Protein AF-A0A7K3QRG0-F1 (afdb_monomer_lite)

Structure (mmCIF, N/CA/C/O backbone):
data_AF-A0A7K3QRG0-F1
#
_entry.id   AF-A0A7K3QRG0-F1
#
loop_
_atom_site.group_PDB
_atom_site.id
_atom_site.type_symbol
_atom_site.label_atom_id
_atom_site.label_alt_id
_atom_site.label_comp_id
_atom_site.label_asym_id
_atom_site.label_entity_id
_atom_site.label_seq_id
_atom_site.pdbx_PDB_ins_code
_atom_site.Cartn_x
_atom_site.Cartn_y
_atom_site.Cartn_z
_atom_site.occupancy
_atom_site.B_iso_or_equiv
_atom_site.auth_seq_id
_atom_site.auth_comp_id
_atom_site.auth_asym_id
_atom_site.auth_atom_id
_atom_site.pdbx_PDB_model_num
ATOM 1 N N . MET A 1 1 ? -7.354 -5.346 8.357 1.00 72.69 1 MET A N 1
ATOM 2 C CA . MET A 1 1 ? -8.229 -4.975 7.220 1.00 72.69 1 MET A CA 1
ATOM 3 C C . MET A 1 1 ? -8.159 -3.473 7.068 1.00 72.69 1 MET A C 1
ATOM 5 O O . MET A 1 1 ? -8.312 -2.792 8.072 1.00 72.69 1 MET A O 1
ATOM 9 N N . PHE A 1 2 ? -7.899 -2.985 5.862 1.00 81.94 2 PHE A N 1
ATOM 10 C CA . PHE A 1 2 ? -7.659 -1.574 5.578 1.00 81.94 2 PHE A CA 1
ATOM 11 C C . PHE A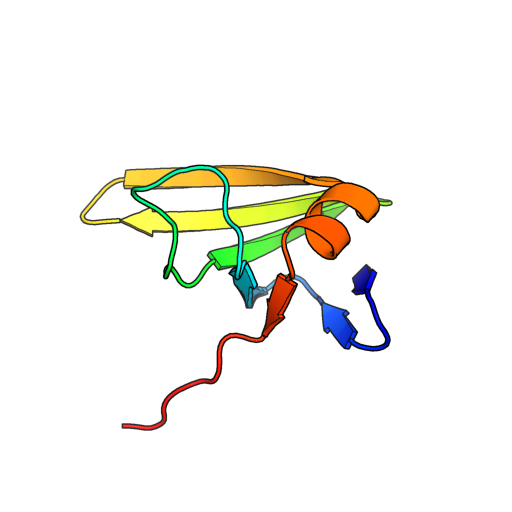 1 2 ? -8.549 -1.134 4.420 1.00 81.94 2 PHE A C 1
ATOM 13 O O . PHE A 1 2 ? -8.536 -1.788 3.385 1.00 81.94 2 PHE A O 1
ATOM 20 N N . GLU A 1 3 ? -9.349 -0.083 4.580 1.00 86.50 3 GLU A N 1
ATOM 21 C CA . GLU A 1 3 ? -10.286 0.351 3.535 1.00 86.50 3 GLU A CA 1
ATOM 22 C C . GLU A 1 3 ? -9.914 1.735 3.004 1.00 86.50 3 GLU A C 1
ATOM 24 O O . GLU A 1 3 ? -9.809 2.691 3.776 1.00 86.50 3 GLU A O 1
ATOM 29 N N . ILE A 1 4 ? -9.735 1.863 1.692 1.00 88.00 4 ILE A N 1
ATOM 30 C CA . ILE A 1 4 ? -9.470 3.137 1.010 1.00 88.00 4 ILE A CA 1
ATOM 31 C C . ILE A 1 4 ? -10.342 3.198 -0.238 1.00 88.00 4 ILE A C 1
ATOM 33 O O . ILE A 1 4 ? -10.342 2.264 -1.033 1.00 88.00 4 ILE A O 1
ATOM 37 N N . ASP A 1 5 ? -11.086 4.294 -0.404 1.00 85.88 5 ASP A N 1
ATOM 38 C CA . ASP A 1 5 ? -11.945 4.544 -1.570 1.00 85.88 5 ASP A CA 1
ATOM 39 C C . ASP A 1 5 ? -12.905 3.378 -1.898 1.00 85.88 5 ASP A C 1
ATOM 41 O O . ASP A 1 5 ? -13.150 3.056 -3.060 1.00 85.88 5 ASP A O 1
ATOM 45 N N . GLY A 1 6 ? -13.429 2.705 -0.865 1.00 85.19 6 GLY A N 1
ATOM 46 C CA . GLY A 1 6 ? -14.322 1.545 -0.996 1.00 85.19 6 GLY A CA 1
ATOM 47 C C . GLY A 1 6 ? -13.631 0.234 -1.395 1.00 85.19 6 GLY A C 1
ATOM 48 O O . GLY A 1 6 ? -14.301 -0.784 -1.565 1.00 85.19 6 GLY A O 1
ATOM 49 N N . GLN A 1 7 ? -12.302 0.226 -1.533 1.00 89.12 7 GLN A N 1
ATOM 50 C CA . GLN A 1 7 ? -11.501 -0.982 -1.715 1.00 89.12 7 GLN A CA 1
ATOM 51 C C . GLN A 1 7 ? -10.982 -1.478 -0.370 1.00 89.12 7 GLN A C 1
ATOM 53 O O . GLN A 1 7 ? -10.466 -0.706 0.438 1.00 89.12 7 GLN A O 1
ATOM 58 N N . VAL A 1 8 ? -11.086 -2.787 -0.153 1.00 91.06 8 VAL A N 1
ATOM 59 C CA . VAL A 1 8 ? -10.564 -3.455 1.039 1.00 91.06 8 VAL A CA 1
ATOM 60 C C . VAL A 1 8 ? -9.219 -4.093 0.707 1.00 91.06 8 VAL A C 1
ATOM 62 O O . VAL A 1 8 ? -9.102 -4.809 -0.284 1.00 91.06 8 VAL A O 1
ATOM 65 N N . PHE A 1 9 ? -8.238 -3.854 1.572 1.00 90.69 9 PHE A N 1
ATOM 66 C CA . PHE A 1 9 ? -6.874 -4.361 1.505 1.00 90.69 9 PHE A CA 1
ATOM 67 C C . PHE A 1 9 ? -6.541 -5.166 2.770 1.00 90.69 9 PHE A C 1
ATOM 69 O O . PHE A 1 9 ? -6.959 -4.828 3.893 1.00 90.69 9 PHE A O 1
ATOM 76 N N . ARG A 1 10 ? -5.818 -6.268 2.594 1.00 93.69 10 ARG A N 1
ATOM 77 C CA . ARG A 1 10 ? -5.487 -7.253 3.628 1.00 93.69 10 ARG A CA 1
ATOM 78 C C . ARG A 1 10 ? -4.050 -7.732 3.468 1.00 93.69 10 ARG A C 1
ATOM 80 O O . ARG A 1 10 ? -3.420 -7.523 2.443 1.00 93.69 10 ARG A O 1
ATOM 87 N N . GLU A 1 11 ? -3.543 -8.365 4.516 1.00 93.00 11 GLU A N 1
ATOM 88 C CA . GLU A 1 11 ? -2.221 -8.990 4.496 1.00 93.00 11 GLU A CA 1
ATOM 89 C C . GLU A 1 11 ? -2.163 -10.073 3.409 1.00 93.00 11 GLU A C 1
ATOM 91 O O . GLU A 1 11 ? -3.112 -10.844 3.258 1.00 93.00 11 GLU A O 1
ATOM 96 N N . GLY A 1 12 ? -1.070 -10.093 2.645 1.00 89.88 12 GLY A N 1
ATOM 97 C CA . GLY A 1 12 ? -0.858 -10.950 1.477 1.00 89.88 12 GLY A CA 1
ATOM 98 C C . GLY A 1 12 ? -1.418 -10.407 0.157 1.00 89.88 12 GLY A C 1
ATOM 99 O O . GLY A 1 12 ? -1.110 -10.962 -0.897 1.00 89.88 12 GLY A O 1
ATOM 100 N N . ASP A 1 13 ? -2.213 -9.331 0.169 1.00 90.44 13 ASP A N 1
ATOM 101 C CA . ASP A 1 13 ? -2.690 -8.718 -1.073 1.00 90.44 13 ASP A CA 1
ATOM 102 C C . ASP A 1 13 ? -1.529 -8.048 -1.818 1.00 90.44 13 ASP A C 1
ATOM 104 O O . ASP A 1 13 ? -0.669 -7.396 -1.217 1.00 90.44 13 ASP A O 1
ATOM 108 N N . ILE A 1 14 ? -1.548 -8.158 -3.146 1.00 90.50 14 ILE A N 1
ATOM 109 C CA . ILE A 1 14 ? -0.602 -7.466 -4.014 1.00 90.50 14 ILE A CA 1
ATOM 110 C C . ILE A 1 14 ? -1.225 -6.156 -4.493 1.00 90.50 14 ILE A C 1
ATOM 112 O O . ILE A 1 14 ? -2.304 -6.142 -5.086 1.00 90.50 14 ILE A O 1
ATOM 116 N N . VAL A 1 15 ? -0.533 -5.045 -4.265 1.00 89.19 15 VAL A N 1
ATOM 117 C CA . VAL A 1 15 ? -1.000 -3.692 -4.569 1.00 89.19 15 VAL A CA 1
ATOM 118 C C . VAL A 1 15 ? 0.006 -2.912 -5.406 1.00 89.19 15 VAL A C 1
ATOM 120 O O . VAL A 1 15 ? 1.199 -3.204 -5.440 1.00 89.19 15 VAL A O 1
ATOM 123 N N . ARG A 1 16 ? -0.479 -1.871 -6.077 1.00 88.12 16 ARG A N 1
ATOM 124 C CA . ARG A 1 16 ? 0.319 -0.861 -6.773 1.00 88.12 16 ARG A CA 1
ATOM 125 C C . ARG A 1 16 ? -0.043 0.521 -6.262 1.00 88.12 16 ARG A C 1
ATOM 127 O O . ARG A 1 16 ? -1.191 0.784 -5.916 1.00 88.12 16 ARG A O 1
ATOM 134 N N . PHE A 1 17 ? 0.931 1.423 -6.296 1.00 85.69 17 PHE A N 1
ATOM 135 C CA . PHE A 1 17 ? 0.727 2.840 -6.008 1.00 85.69 17 PHE A CA 1
ATOM 136 C C . PHE A 1 17 ? 0.976 3.651 -7.279 1.00 85.69 17 PHE A C 1
ATOM 138 O O . PHE A 1 17 ? 2.105 3.706 -7.769 1.00 85.69 17 PHE A O 1
ATOM 145 N N . GLU A 1 18 ? -0.059 4.297 -7.815 1.00 81.62 18 GLU A N 1
ATOM 146 C CA . GLU A 1 18 ? 0.029 5.032 -9.089 1.00 81.62 18 GLU A CA 1
ATOM 147 C C . GLU A 1 18 ? 1.006 6.213 -9.045 1.00 81.62 18 GLU A C 1
ATOM 149 O O . GLU A 1 18 ? 1.595 6.596 -10.058 1.00 81.62 18 GLU A O 1
ATOM 154 N N . ARG A 1 19 ? 1.172 6.819 -7.867 1.00 77.56 19 ARG A N 1
ATOM 155 C CA . ARG A 1 19 ? 1.973 8.033 -7.665 1.00 77.56 19 ARG A CA 1
ATOM 156 C C . ARG A 1 19 ? 3.090 7.815 -6.652 1.00 77.56 19 ARG A C 1
ATOM 158 O O . ARG A 1 19 ? 3.420 8.735 -5.905 1.00 77.56 19 ARG A O 1
ATOM 165 N N . ALA A 1 20 ? 3.670 6.612 -6.623 1.00 69.75 20 ALA A N 1
ATOM 166 C CA . ALA A 1 20 ? 4.779 6.307 -5.725 1.00 69.75 20 ALA A CA 1
ATOM 167 C C . ALA A 1 20 ? 5.888 7.382 -5.846 1.00 69.75 20 ALA A C 1
ATOM 169 O O . ALA A 1 20 ? 6.343 7.674 -6.962 1.00 69.75 20 ALA A O 1
ATOM 170 N N . PRO A 1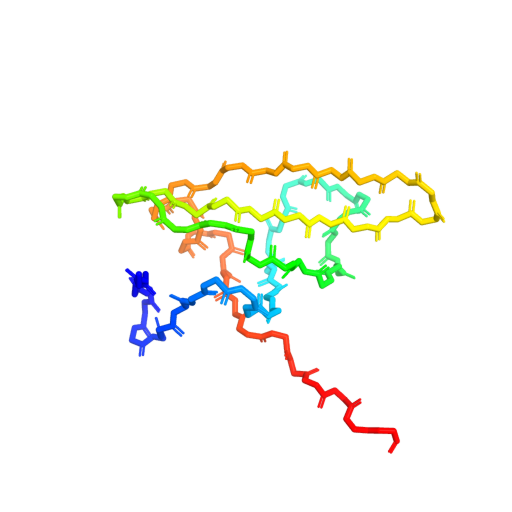 21 ? 6.327 7.989 -4.725 1.00 62.53 21 PRO A N 1
ATOM 171 C CA . PRO A 1 21 ? 7.245 9.130 -4.745 1.00 62.53 21 PRO A CA 1
ATOM 172 C C . PRO A 1 21 ? 8.654 8.764 -5.238 1.00 62.53 21 PRO A C 1
ATOM 174 O O . PRO A 1 21 ? 9.385 9.628 -5.722 1.00 62.53 21 PRO A O 1
ATOM 177 N N . PHE A 1 22 ? 9.033 7.486 -5.173 1.00 60.88 22 PHE A N 1
ATOM 178 C CA . PHE A 1 22 ? 10.357 7.013 -5.567 1.00 60.88 22 PHE A CA 1
ATOM 179 C C . PHE A 1 22 ? 10.364 6.511 -7.019 1.00 60.88 22 PHE A C 1
ATOM 181 O O . PHE A 1 22 ? 9.643 5.581 -7.378 1.00 60.88 22 PHE A O 1
ATOM 188 N N . GLN A 1 23 ? 11.212 7.116 -7.861 1.00 53.31 23 GLN A N 1
ATOM 189 C CA . GLN A 1 23 ? 11.288 6.830 -9.303 1.00 53.31 23 GLN A CA 1
ATOM 190 C C . GLN A 1 23 ? 11.580 5.355 -9.625 1.00 53.31 23 GLN A C 1
ATOM 192 O O . GLN A 1 23 ? 11.029 4.832 -10.590 1.00 53.31 23 GLN A O 1
ATOM 197 N N . SER A 1 24 ? 12.362 4.663 -8.792 1.00 51.28 24 SER A N 1
ATOM 198 C CA . SER A 1 24 ? 12.711 3.241 -8.962 1.00 51.28 24 SER A CA 1
ATOM 199 C C . SER A 1 24 ? 11.544 2.271 -8.712 1.00 51.28 24 SER A C 1
ATOM 201 O O . SER A 1 24 ? 11.681 1.072 -8.938 1.00 51.28 24 SER A O 1
ATOM 203 N N . ASN A 1 25 ? 10.408 2.785 -8.234 1.00 52.00 25 ASN A N 1
ATOM 204 C CA . ASN A 1 25 ? 9.332 2.021 -7.603 1.00 52.00 25 ASN A CA 1
ATOM 205 C C . ASN A 1 25 ? 7.935 2.353 -8.175 1.00 52.00 25 ASN A C 1
ATOM 207 O O . ASN A 1 25 ? 6.920 1.920 -7.630 1.00 52.00 25 ASN A O 1
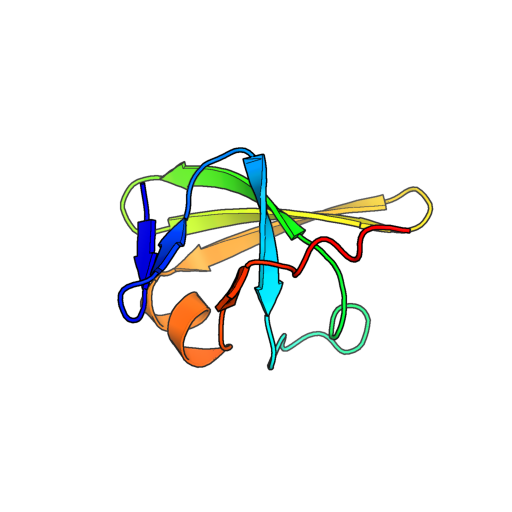ATOM 211 N N . ARG A 1 26 ? 7.878 3.110 -9.284 1.00 53.88 26 ARG A N 1
ATOM 212 C CA . A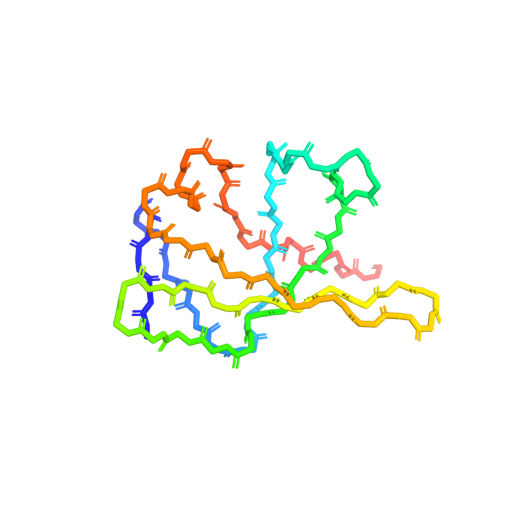RG A 1 26 ? 6.637 3.633 -9.892 1.00 53.88 26 ARG A CA 1
ATOM 213 C C . ARG A 1 26 ? 5.695 2.578 -10.479 1.00 53.88 26 ARG A C 1
ATOM 215 O O . ARG A 1 26 ? 4.529 2.883 -10.682 1.00 53.88 26 ARG A O 1
ATOM 222 N N . VAL A 1 27 ? 6.175 1.366 -10.757 1.00 57.72 27 VAL A N 1
ATOM 223 C CA . VAL A 1 27 ? 5.351 0.249 -11.257 1.00 57.72 27 VAL A CA 1
ATOM 224 C C . VAL A 1 27 ? 5.882 -1.057 -10.672 1.00 57.72 27 VAL A C 1
ATOM 226 O O . VAL A 1 27 ? 6.388 -1.918 -11.387 1.00 57.72 27 VAL A O 1
ATOM 229 N N . ARG A 1 28 ? 5.874 -1.170 -9.345 1.00 71.19 28 ARG A N 1
ATOM 230 C CA . ARG A 1 28 ? 6.149 -2.442 -8.674 1.00 71.19 28 ARG A CA 1
ATOM 231 C C . ARG A 1 28 ? 4.903 -2.926 -7.967 1.00 71.19 28 ARG A C 1
ATOM 233 O O . ARG A 1 28 ? 4.106 -2.121 -7.494 1.00 71.19 28 ARG A O 1
ATOM 240 N N . ASP A 1 29 ? 4.772 -4.238 -7.969 1.00 83.94 29 ASP A N 1
ATOM 241 C CA . ASP A 1 29 ? 3.819 -4.969 -7.160 1.00 83.94 29 ASP A CA 1
ATOM 242 C C . ASP A 1 29 ? 4.387 -5.012 -5.744 1.00 83.94 29 ASP A C 1
ATOM 244 O O . ASP A 1 29 ? 5.546 -5.383 -5.546 1.00 83.94 29 ASP A O 1
ATOM 248 N N . TYR A 1 30 ? 3.599 -4.543 -4.787 1.00 87.25 30 TYR A N 1
ATOM 249 C CA . TYR A 1 30 ? 3.932 -4.562 -3.374 1.00 87.25 30 TYR A CA 1
ATOM 250 C C . TYR A 1 30 ? 3.028 -5.564 -2.684 1.00 87.25 30 TYR A C 1
ATOM 252 O O . TYR A 1 30 ? 1.817 -5.506 -2.866 1.00 87.25 30 TYR A O 1
ATOM 260 N N . GLU A 1 31 ? 3.589 -6.435 -1.865 1.00 90.81 31 GLU A N 1
ATOM 261 C CA . GLU A 1 31 ? 2.794 -7.292 -0.997 1.00 90.81 31 GLU A CA 1
ATOM 262 C C . GLU A 1 31 ? 2.493 -6.553 0.304 1.00 90.81 31 GLU A C 1
ATOM 264 O O . GLU A 1 31 ? 3.364 -5.900 0.882 1.00 90.81 31 GLU A O 1
ATOM 269 N N . ILE A 1 32 ? 1.257 -6.631 0.784 1.00 92.06 32 ILE A N 1
ATOM 270 C CA . ILE A 1 32 ? 0.908 -6.115 2.104 1.00 92.06 32 ILE A CA 1
ATOM 271 C C . ILE A 1 32 ? 1.412 -7.106 3.149 1.00 92.06 32 ILE A C 1
ATOM 273 O O . ILE A 1 32 ? 0.798 -8.140 3.393 1.00 92.06 32 ILE A O 1
ATOM 277 N N . ALA A 1 33 ? 2.519 -6.769 3.802 1.00 92.69 33 ALA A N 1
ATOM 278 C CA . ALA A 1 33 ? 3.097 -7.590 4.857 1.00 92.69 33 ALA A CA 1
ATOM 279 C C . ALA A 1 33 ? 2.280 -7.528 6.155 1.00 92.69 33 ALA A C 1
ATOM 281 O O . ALA A 1 33 ? 2.174 -8.527 6.860 1.00 92.69 33 ALA A O 1
ATOM 282 N N . ALA A 1 34 ? 1.722 -6.357 6.489 1.00 92.62 34 ALA A N 1
ATOM 283 C CA . ALA A 1 34 ? 0.884 -6.192 7.673 1.00 92.62 34 ALA A CA 1
ATOM 284 C C . ALA A 1 34 ? -0.085 -5.007 7.553 1.00 92.62 34 ALA A C 1
ATOM 286 O O . ALA A 1 34 ? 0.230 -3.985 6.934 1.00 92.62 34 ALA A O 1
ATOM 287 N N . VAL A 1 35 ? -1.232 -5.108 8.226 1.00 90.38 35 VAL A N 1
ATOM 288 C CA . VAL A 1 35 ? -2.148 -3.977 8.455 1.00 90.38 35 VAL A CA 1
ATOM 289 C C . VAL A 1 35 ? -2.222 -3.703 9.953 1.00 90.38 35 VAL A C 1
ATOM 291 O O . VAL A 1 35 ? -2.804 -4.491 10.699 1.00 90.38 35 VAL A O 1
ATOM 294 N N . VAL A 1 36 ? -1.674 -2.572 10.403 1.00 89.31 36 VAL A N 1
ATOM 295 C CA . VAL A 1 36 ? -1.587 -2.237 11.833 1.00 89.31 36 VAL A CA 1
ATOM 296 C C . VAL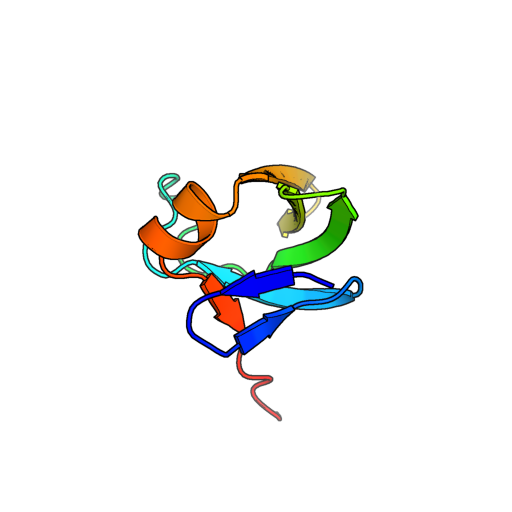 A 1 36 ? -2.322 -0.932 12.106 1.00 89.31 36 VAL A C 1
ATOM 298 O O . VAL A 1 36 ? -1.852 0.132 11.725 1.00 89.31 36 VAL A O 1
ATOM 301 N N . ALA A 1 37 ? -3.456 -1.015 12.809 1.00 84.94 37 ALA A N 1
ATOM 302 C CA . ALA A 1 37 ? -4.343 0.121 13.075 1.00 84.94 37 ALA A CA 1
ATOM 303 C C . ALA A 1 37 ? -4.727 0.873 11.781 1.00 84.94 37 ALA A C 1
ATOM 305 O O . ALA A 1 37 ? -5.554 0.365 11.026 1.00 84.94 37 ALA A O 1
ATOM 306 N N . ASP A 1 38 ? -4.102 2.025 11.521 1.00 84.75 38 ASP A N 1
ATOM 307 C CA . ASP A 1 38 ? -4.325 2.886 10.349 1.00 84.75 38 ASP A CA 1
ATOM 308 C C . ASP A 1 38 ? -3.113 2.955 9.397 1.00 84.75 38 ASP A C 1
ATOM 310 O O . ASP A 1 38 ? -3.088 3.766 8.462 1.00 84.75 38 ASP A O 1
ATOM 314 N N . ASP A 1 39 ? -2.130 2.082 9.610 1.00 88.44 39 ASP A N 1
ATOM 315 C CA . ASP A 1 39 ? -0.938 1.973 8.783 1.00 88.44 39 ASP A CA 1
ATOM 316 C C . ASP A 1 39 ? -0.951 0.692 7.946 1.00 88.44 39 ASP A C 1
ATOM 318 O O . ASP A 1 39 ? -1.261 -0.412 8.414 1.00 88.44 39 ASP A O 1
ATOM 322 N N . LEU A 1 40 ? -0.525 0.850 6.698 1.00 89.50 40 LEU A N 1
ATOM 323 C CA . LEU A 1 40 ? -0.273 -0.220 5.754 1.00 89.50 40 LEU A CA 1
ATOM 324 C C . LEU A 1 40 ? 1.234 -0.455 5.650 1.00 89.50 40 LEU A C 1
ATOM 326 O O . LEU A 1 40 ? 1.985 0.442 5.260 1.00 89.50 40 LEU A O 1
ATOM 330 N N . ILE A 1 41 ? 1.680 -1.663 5.984 1.00 91.94 41 ILE A N 1
ATOM 331 C CA . ILE A 1 41 ? 3.072 -2.076 5.809 1.00 91.94 41 ILE A CA 1
ATOM 332 C C . ILE A 1 41 ? 3.150 -2.932 4.555 1.00 91.94 41 ILE A C 1
ATOM 334 O O . ILE A 1 41 ? 2.484 -3.962 4.463 1.00 91.94 41 ILE A O 1
ATOM 338 N N . VAL A 1 42 ? 3.975 -2.508 3.605 1.00 90.06 42 VAL A N 1
ATOM 339 C CA . VAL A 1 42 ? 4.134 -3.187 2.322 1.00 90.06 42 VAL A CA 1
ATOM 340 C C . VAL A 1 42 ? 5.588 -3.515 2.030 1.00 90.06 42 VAL A C 1
ATOM 342 O O . VAL A 1 42 ? 6.491 -2.757 2.389 1.00 90.06 42 VAL A O 1
ATOM 345 N N . THR A 1 43 ? 5.816 -4.627 1.350 1.00 89.75 43 THR A N 1
ATOM 346 C CA . THR A 1 43 ? 7.129 -5.090 0.908 1.00 89.75 43 THR A CA 1
ATOM 347 C C . THR A 1 43 ? 7.198 -5.087 -0.613 1.00 89.75 43 THR A C 1
ATOM 349 O O . THR A 1 43 ? 6.265 -5.491 -1.300 1.00 89.75 43 THR A O 1
ATOM 352 N N . ALA A 1 44 ? 8.313 -4.604 -1.157 1.00 84.25 44 ALA A N 1
ATOM 353 C CA . ALA A 1 44 ? 8.646 -4.755 -2.569 1.00 84.25 44 ALA A CA 1
ATOM 354 C C . ALA A 1 44 ? 9.969 -5.499 -2.707 1.00 84.25 44 ALA A C 1
ATOM 356 O O . ALA A 1 44 ? 10.984 -5.081 -2.142 1.00 84.25 44 ALA A O 1
ATOM 357 N N . THR A 1 45 ? 9.967 -6.558 -3.511 1.00 77.38 45 THR A N 1
ATOM 358 C CA . THR A 1 45 ? 11.164 -7.341 -3.825 1.00 77.38 45 THR A CA 1
ATOM 359 C C . THR A 1 45 ? 11.714 -6.932 -5.188 1.00 77.38 45 THR A C 1
ATOM 361 O O . THR A 1 45 ? 10.989 -6.852 -6.180 1.00 77.38 45 THR A O 1
ATOM 364 N N . ALA A 1 46 ? 13.013 -6.658 -5.244 1.00 70.94 46 ALA A N 1
ATOM 365 C CA . ALA A 1 46 ? 13.689 -6.159 -6.432 1.00 70.94 46 ALA A CA 1
ATOM 366 C C . ALA A 1 46 ? 15.077 -6.768 -6.583 1.00 70.94 46 ALA A C 1
ATOM 368 O O . ALA A 1 46 ? 15.966 -6.463 -5.788 1.00 70.94 46 ALA A O 1
ATOM 369 N N . ASP A 1 47 ? 15.262 -7.587 -7.619 1.00 72.69 47 ASP A N 1
ATOM 370 C CA . ASP A 1 47 ? 16.480 -8.343 -7.937 1.00 72.69 47 ASP A CA 1
ATOM 371 C C . ASP A 1 47 ? 16.945 -9.272 -6.799 1.00 72.69 47 ASP A C 1
ATOM 373 O O . ASP A 1 47 ? 16.903 -10.491 -6.946 1.00 72.69 47 ASP A O 1
ATOM 377 N N . ARG A 1 48 ? 17.393 -8.707 -5.667 1.00 70.00 48 ARG A N 1
ATOM 378 C CA . ARG A 1 48 ? 17.799 -9.383 -4.416 1.00 70.00 48 ARG A CA 1
ATOM 379 C C . ARG A 1 48 ? 17.571 -8.548 -3.146 1.00 70.00 48 ARG A C 1
ATOM 381 O O . ARG A 1 48 ? 18.063 -8.914 -2.083 1.00 70.00 48 ARG A O 1
ATOM 388 N N . TRP A 1 49 ? 16.890 -7.413 -3.260 1.00 73.25 49 TRP A N 1
ATOM 389 C CA . TRP A 1 49 ? 16.651 -6.486 -2.160 1.00 73.25 49 TRP A CA 1
ATOM 390 C C . TRP A 1 49 ? 15.163 -6.442 -1.856 1.00 73.25 49 TRP A C 1
ATOM 392 O O . TRP A 1 49 ? 14.345 -6.255 -2.758 1.00 73.25 49 TRP A O 1
ATOM 402 N N . GLU A 1 50 ? 14.826 -6.618 -0.586 1.00 82.44 50 GLU A N 1
ATOM 403 C CA . GLU A 1 50 ? 13.484 -6.394 -0.071 1.00 82.44 50 GLU A CA 1
ATOM 404 C C . GLU A 1 50 ? 13.447 -5.025 0.599 1.00 82.44 50 GLU A C 1
ATOM 406 O O . GLU A 1 50 ? 14.295 -4.699 1.434 1.00 82.44 50 GLU A O 1
ATOM 411 N N . PHE A 1 51 ? 12.474 -4.214 0.205 1.00 83.69 51 PHE A N 1
ATOM 412 C CA . PHE A 1 51 ? 12.237 -2.908 0.795 1.00 83.69 51 PHE A CA 1
ATOM 413 C C . PHE A 1 51 ? 10.881 -2.916 1.483 1.00 83.69 51 PHE A C 1
ATOM 415 O O . PHE A 1 51 ? 9.862 -3.154 0.835 1.00 83.69 51 PHE A O 1
ATOM 422 N N . THR A 1 52 ? 10.872 -2.618 2.779 1.00 88.00 52 THR A N 1
ATOM 423 C CA . THR A 1 52 ? 9.644 -2.447 3.555 1.00 88.00 52 THR A CA 1
ATOM 424 C C . THR A 1 52 ? 9.306 -0.968 3.665 1.00 88.00 52 THR A C 1
ATOM 426 O O . THR A 1 52 ? 10.138 -0.156 4.075 1.00 88.00 52 THR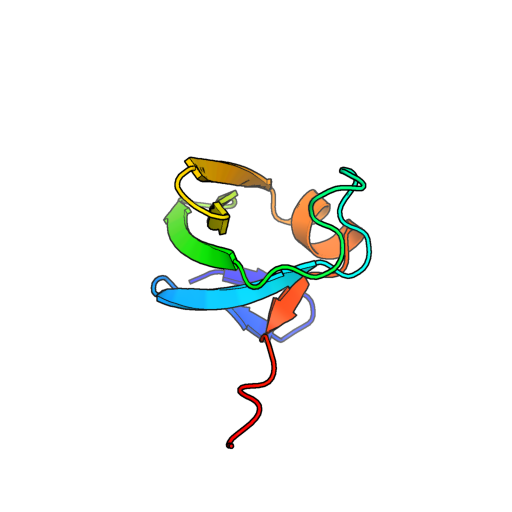 A O 1
ATOM 429 N N . PHE A 1 53 ? 8.068 -0.622 3.341 1.00 87.62 53 PHE A N 1
ATOM 430 C CA . PHE A 1 53 ? 7.526 0.722 3.470 1.00 87.62 53 PHE A CA 1
ATOM 431 C C . PHE A 1 53 ? 6.323 0.701 4.404 1.00 87.62 53 PHE A C 1
ATOM 433 O O . PHE A 1 53 ? 5.588 -0.283 4.472 1.00 87.62 53 PHE A O 1
ATOM 440 N N . ARG A 1 54 ? 6.118 1.808 5.114 1.00 90.88 54 ARG A N 1
ATOM 441 C CA . ARG A 1 54 ? 4.921 2.053 5.912 1.00 90.88 54 ARG A CA 1
ATOM 442 C C . ARG A 1 54 ? 4.222 3.275 5.342 1.00 90.88 54 ARG A C 1
ATOM 444 O O . ARG A 1 54 ? 4.850 4.324 5.236 1.00 90.88 54 ARG A O 1
ATOM 451 N N . PHE A 1 55 ? 2.949 3.122 5.011 1.00 88.88 55 PHE A N 1
ATOM 452 C CA . PHE A 1 55 ? 2.092 4.188 4.512 1.00 88.88 55 PHE A CA 1
ATOM 453 C C . PHE A 1 55 ? 0.885 4.336 5.431 1.00 88.88 55 PHE A C 1
ATOM 455 O O . PHE A 1 55 ? 0.168 3.364 5.664 1.00 88.88 55 PHE A O 1
ATOM 462 N N . GLY A 1 56 ? 0.635 5.548 5.918 1.00 90.12 56 GLY A N 1
ATOM 463 C CA . GLY A 1 56 ? -0.627 5.846 6.597 1.00 90.12 56 GLY A CA 1
ATOM 464 C C . GLY A 1 56 ? -1.792 5.882 5.604 1.00 90.12 56 GLY A C 1
ATOM 465 O O . GLY A 1 56 ? -1.589 6.060 4.399 1.00 90.12 56 GLY A O 1
ATOM 466 N N . ARG A 1 57 ? -3.030 5.771 6.091 1.00 88.81 57 ARG A N 1
ATOM 467 C CA . ARG A 1 57 ? -4.246 5.765 5.248 1.00 88.81 57 ARG A CA 1
ATOM 468 C C . ARG A 1 57 ? -4.344 6.938 4.278 1.00 88.81 57 ARG A C 1
ATOM 470 O O . ARG A 1 57 ? -4.514 6.729 3.078 1.00 88.81 57 ARG A O 1
ATOM 477 N N . ASP A 1 58 ? -4.162 8.155 4.779 1.00 89.31 58 ASP A N 1
ATOM 478 C CA . ASP A 1 58 ? -4.239 9.367 3.957 1.00 89.31 58 ASP A CA 1
ATOM 479 C C . ASP A 1 58 ? -3.113 9.438 2.923 1.00 89.31 58 ASP A C 1
ATOM 481 O O . ASP A 1 58 ? -3.276 10.011 1.846 1.00 89.31 58 ASP A O 1
ATOM 485 N N . GLU A 1 59 ? -1.949 8.876 3.248 1.00 89.38 59 GLU A N 1
ATOM 486 C CA . GLU A 1 59 ? -0.825 8.804 2.325 1.00 89.38 59 GLU A CA 1
ATOM 487 C C . GLU A 1 59 ? -1.097 7.786 1.221 1.00 89.38 59 GLU A C 1
ATOM 489 O O . GLU A 1 59 ? -1.015 8.150 0.050 1.00 89.38 59 GLU A O 1
ATOM 494 N N . ALA A 1 60 ? -1.495 6.563 1.585 1.00 88.31 60 ALA A N 1
ATOM 495 C CA . ALA A 1 60 ? -1.846 5.489 0.659 1.00 88.31 60 ALA A CA 1
ATOM 496 C C . ALA A 1 60 ? -2.974 5.903 -0.308 1.00 88.31 60 ALA A C 1
ATOM 498 O O . ALA A 1 60 ? -2.877 5.653 -1.512 1.00 88.31 60 ALA A O 1
ATOM 499 N N . ALA A 1 61 ? -3.994 6.612 0.187 1.00 88.75 61 ALA A N 1
ATOM 500 C CA . ALA A 1 61 ? -5.056 7.183 -0.643 1.00 88.75 61 ALA A CA 1
ATOM 501 C C . ALA A 1 61 ? -4.513 8.256 -1.602 1.00 88.75 61 ALA A C 1
ATOM 503 O O . ALA A 1 61 ? -4.748 8.212 -2.810 1.00 88.75 61 ALA A O 1
ATOM 504 N N . ARG A 1 62 ? -3.701 9.194 -1.097 1.00 88.75 62 ARG A N 1
ATOM 505 C CA . ARG A 1 62 ? -3.120 10.285 -1.901 1.00 88.75 62 ARG A CA 1
ATOM 506 C C . ARG A 1 62 ? -2.203 9.783 -3.017 1.00 88.75 62 ARG A C 1
ATOM 508 O O . ARG A 1 62 ? -2.168 10.389 -4.093 1.00 88.75 62 ARG A O 1
ATOM 515 N N . ILE A 1 63 ? -1.452 8.711 -2.766 1.00 87.50 63 ILE A N 1
ATOM 516 C CA . ILE A 1 63 ? -0.558 8.101 -3.762 1.00 87.50 63 ILE A CA 1
ATOM 517 C C . ILE A 1 63 ? -1.279 7.110 -4.692 1.00 87.50 63 ILE A C 1
ATOM 519 O O . ILE A 1 63 ? -0.653 6.606 -5.626 1.00 87.50 63 ILE A O 1
ATOM 523 N N . GLY A 1 64 ? -2.580 6.881 -4.484 1.00 88.00 64 GLY A N 1
ATOM 524 C CA . GLY A 1 64 ? -3.436 6.085 -5.360 1.00 88.00 64 GLY A CA 1
ATOM 525 C C . GLY A 1 64 ? -3.158 4.590 -5.266 1.00 88.00 64 GLY A C 1
ATOM 526 O O . GLY A 1 64 ? -2.781 3.978 -6.266 1.00 88.00 64 GLY A O 1
ATOM 527 N N . ILE A 1 65 ? -3.303 4.009 -4.072 1.00 88.94 65 ILE A N 1
ATOM 528 C CA . ILE A 1 65 ? -3.242 2.555 -3.891 1.00 88.94 65 ILE A CA 1
ATOM 529 C C . ILE A 1 65 ? -4.364 1.844 -4.668 1.00 88.94 65 ILE A C 1
ATOM 531 O O . ILE A 1 65 ? -5.527 2.251 -4.631 1.00 88.94 65 ILE A O 1
ATOM 535 N N . ARG A 1 66 ? -4.018 0.760 -5.363 1.00 90.00 66 ARG A N 1
ATOM 536 C CA . ARG A 1 66 ? -4.957 -0.163 -6.016 1.00 90.00 66 ARG A CA 1
ATOM 537 C C . ARG A 1 66 ? -4.457 -1.593 -5.909 1.00 90.00 66 ARG A C 1
ATOM 539 O O . ARG A 1 66 ? -3.252 -1.807 -5.808 1.00 90.00 66 ARG A O 1
ATOM 546 N N . HIS A 1 67 ? -5.364 -2.562 -5.991 1.00 89.50 67 HIS A N 1
ATOM 547 C CA . HIS A 1 67 ? -4.975 -3.956 -6.215 1.00 89.50 67 HIS A CA 1
ATOM 548 C C . HIS A 1 67 ? -4.168 -4.069 -7.509 1.00 89.50 67 HIS A C 1
ATOM 550 O O . HIS A 1 67 ? -4.495 -3.436 -8.517 1.00 89.50 67 HIS A O 1
ATOM 556 N N . ALA A 1 68 ? -3.081 -4.831 -7.473 1.00 85.06 68 ALA A N 1
ATOM 557 C CA . ALA A 1 68 ? -2.361 -5.170 -8.683 1.00 85.06 68 ALA A CA 1
ATOM 558 C C . ALA A 1 68 ? -3.220 -6.169 -9.458 1.00 85.06 68 ALA A C 1
ATOM 560 O O . ALA A 1 68 ? -3.512 -7.257 -8.962 1.00 85.06 68 ALA A O 1
ATOM 561 N N . ASP A 1 69 ? -3.628 -5.808 -10.675 1.00 74.62 69 ASP A N 1
ATOM 562 C CA . ASP A 1 69 ? -4.265 -6.770 -11.564 1.00 74.62 69 ASP A CA 1
ATOM 563 C C . ASP A 1 69 ? -3.289 -7.933 -11.762 1.00 74.62 69 ASP A C 1
ATOM 565 O O . ASP A 1 69 ? -2.224 -7.766 -12.372 1.00 74.62 69 ASP A O 1
ATOM 569 N N . HIS A 1 70 ? -3.642 -9.112 -11.242 1.00 51.25 70 HIS A N 1
ATOM 570 C CA . HIS A 1 70 ? -3.015 -10.354 -11.659 1.00 51.25 70 HIS A CA 1
ATOM 571 C C . HIS A 1 70 ? -3.235 -10.445 -13.166 1.00 51.25 70 HIS A C 1
ATOM 573 O O . HIS A 1 70 ? -4.307 -10.822 -13.637 1.00 51.25 70 HIS A O 1
ATOM 579 N N . ARG A 1 71 ? -2.219 -10.073 -13.947 1.00 41.78 71 ARG A N 1
ATOM 580 C CA . ARG A 1 71 ? -2.148 -10.479 -15.341 1.00 41.78 71 ARG A CA 1
ATOM 581 C C . ARG A 1 71 ? -1.992 -11.995 -15.288 1.00 41.78 71 ARG A C 1
ATOM 583 O O . ARG A 1 71 ? -0.900 -12.507 -15.051 1.00 41.78 71 ARG A O 1
ATOM 590 N N . THR A 1 72 ? -3.107 -12.708 -15.409 1.00 38.56 72 THR A N 1
ATOM 591 C CA . THR A 1 72 ? -3.089 -14.079 -15.898 1.00 38.56 72 THR A CA 1
ATOM 592 C C . THR A 1 72 ? -2.254 -14.088 -17.176 1.00 38.56 72 THR A C 1
ATOM 594 O O . THR A 1 72 ? -2.348 -13.164 -17.987 1.00 38.56 72 THR A O 1
ATOM 597 N N . ALA A 1 73 ? -1.370 -15.081 -17.238 1.00 37.69 73 ALA A N 1
ATOM 598 C CA . ALA A 1 73 ? -0.404 -15.339 -18.299 1.00 37.69 73 ALA A CA 1
ATOM 599 C C . ALA A 1 73 ? -0.952 -15.150 -19.723 1.00 37.69 73 ALA A C 1
ATOM 601 O O . ALA A 1 73 ? -2.147 -15.449 -19.949 1.00 37.69 73 ALA A O 1
#

Sequence (73 aa):
MFEIDGQVFREGDIVRFERAPFQSNRVRDYEIAAVVADDLIVTATADRWEFTFRFGRDEAARIGIRHADHRTA

Secondary structure (DSSP, 8-state):
-EEETTEEE-TT-EEEETT-SSGGGTT--EEEEEEETTEEEEEEEETTEEEEEEEEHHHHHHTTEEE------

pLDDT: mean 80.66, std 14.13, range [37.69, 93.69]

Foldseek 3Di:
DADEPNDDDAAQFWKAFCQPPDPVRNDFTWGQNHDDDQKTWTWTDDPHDIDIDIAGRVRSNVRPMDGDPPPDD

Organism: NCBI:txid2340725

Radius of gyration: 11.51 Å; chains: 1; bounding box: 32×26×31 Å